Protein AF-A0A076FA57-F1 (afdb_monomer_lite)

Structure (mmCIF, N/CA/C/O backbone):
data_AF-A0A076FA57-F1
#
_entry.id   AF-A0A076FA57-F1
#
loop_
_atom_site.group_PDB
_atom_site.id
_atom_site.type_symbol
_atom_site.label_atom_id
_atom_site.label_alt_id
_atom_site.label_comp_id
_atom_site.label_asym_id
_atom_site.label_entity_id
_atom_site.label_seq_id
_atom_site.pdbx_PDB_ins_code
_atom_site.Cartn_x
_atom_site.Cartn_y
_atom_site.Cartn_z
_atom_site.occupancy
_atom_site.B_iso_or_equiv
_atom_site.auth_seq_id
_atom_site.auth_comp_id
_atom_site.auth_asym_id
_atom_site.auth_atom_id
_atom_site.pdbx_PDB_model_num
ATOM 1 N N . MET A 1 1 ? -24.193 -20.650 -14.567 1.00 61.91 1 MET A N 1
ATOM 2 C CA . MET A 1 1 ? -23.378 -20.843 -15.789 1.00 61.91 1 MET A CA 1
ATOM 3 C C . MET A 1 1 ? -23.018 -19.531 -16.494 1.00 61.91 1 MET A C 1
ATOM 5 O O . MET A 1 1 ? -22.087 -19.536 -17.283 1.00 61.91 1 MET A O 1
ATOM 9 N N . GLU A 1 2 ? -23.661 -18.399 -16.183 1.00 78.56 2 GLU A N 1
ATOM 10 C CA . GLU A 1 2 ? -23.456 -17.140 -16.928 1.00 78.56 2 GLU A CA 1
ATOM 11 C C . GLU A 1 2 ? -22.181 -16.365 -16.565 1.00 78.56 2 GLU A C 1
ATOM 13 O O . GLU A 1 2 ? -21.684 -15.601 -17.378 1.00 78.56 2 GLU A O 1
ATOM 18 N N . VAL A 1 3 ? -21.597 -16.589 -15.382 1.00 89.44 3 VAL A N 1
ATOM 19 C CA . VAL A 1 3 ? -20.394 -15.860 -14.918 1.00 89.44 3 VAL A CA 1
ATOM 20 C C . VAL A 1 3 ? -19.075 -16.386 -15.501 1.00 89.44 3 VAL A C 1
ATOM 22 O O . VAL A 1 3 ? -18.065 -15.685 -15.489 1.00 89.44 3 VAL A O 1
ATOM 25 N N . LEU A 1 4 ? -19.076 -17.612 -16.033 1.00 90.00 4 LEU A N 1
ATOM 26 C CA . LEU A 1 4 ? -17.890 -18.283 -16.571 1.00 90.00 4 LEU A CA 1
ATOM 27 C C . LEU A 1 4 ? -17.203 -17.507 -17.721 1.00 90.00 4 LEU A C 1
ATOM 29 O O . LEU A 1 4 ? -15.985 -17.327 -17.650 1.00 90.00 4 LEU A O 1
ATOM 33 N N . PRO A 1 5 ? -17.923 -16.994 -18.745 1.00 91.25 5 PRO A N 1
ATOM 34 C CA . PRO A 1 5 ? -17.302 -16.204 -19.810 1.00 91.25 5 PRO A CA 1
ATOM 35 C C . PRO A 1 5 ? -16.697 -14.891 -19.302 1.00 91.25 5 PRO A C 1
ATOM 37 O O . PRO A 1 5 ? -15.619 -14.510 -19.752 1.00 91.25 5 PRO A O 1
ATOM 40 N N . TYR A 1 6 ? -17.324 -14.224 -18.327 1.00 91.94 6 TYR A N 1
ATOM 41 C CA . TYR A 1 6 ? -16.791 -12.980 -17.760 1.00 91.94 6 TYR A CA 1
ATOM 42 C C . TYR A 1 6 ? -15.467 -13.209 -17.032 1.00 91.94 6 TYR A C 1
ATOM 44 O O . TYR A 1 6 ? -14.531 -12.432 -17.205 1.00 91.94 6 TYR A O 1
ATOM 52 N N . ILE A 1 7 ? -15.358 -14.300 -16.267 1.00 92.25 7 ILE A N 1
ATOM 53 C CA . ILE A 1 7 ? -14.115 -14.662 -15.576 1.00 92.25 7 ILE A CA 1
ATOM 54 C C . ILE A 1 7 ? -13.011 -14.982 -16.592 1.00 92.25 7 ILE A C 1
ATOM 56 O O . ILE A 1 7 ? -11.885 -14.519 -16.424 1.00 92.25 7 ILE A O 1
ATOM 60 N N . LEU A 1 8 ? -13.324 -15.710 -17.671 1.00 93.12 8 LEU A N 1
ATOM 61 C CA . LEU A 1 8 ? -12.359 -16.017 -18.734 1.00 93.12 8 LEU A CA 1
ATOM 62 C C . LEU A 1 8 ? -11.857 -14.756 -19.446 1.00 93.12 8 LEU A C 1
ATOM 64 O O . LEU A 1 8 ? -10.649 -14.590 -19.624 1.00 93.12 8 LEU A O 1
ATOM 68 N N . VAL A 1 9 ? -12.763 -13.847 -19.812 1.00 93.31 9 VAL A N 1
ATOM 69 C CA . VAL A 1 9 ? -12.402 -12.579 -20.460 1.00 93.31 9 VAL A CA 1
ATOM 70 C C . VAL A 1 9 ? -11.593 -11.694 -19.509 1.00 93.31 9 VAL A C 1
ATOM 72 O O . VAL A 1 9 ? -10.564 -11.156 -19.913 1.00 93.31 9 VAL A O 1
ATOM 75 N N . ALA A 1 10 ? -11.987 -11.591 -18.237 1.00 91.50 10 ALA A N 1
ATOM 76 C CA . ALA A 1 10 ? -11.249 -10.827 -17.231 1.00 91.50 10 ALA A CA 1
ATOM 77 C C . ALA A 1 10 ? -9.851 -11.409 -16.970 1.00 91.50 10 ALA A C 1
ATOM 79 O O . ALA A 1 10 ? -8.879 -10.658 -16.849 1.00 91.50 10 ALA A O 1
ATOM 80 N N . MET A 1 11 ? -9.724 -12.739 -16.930 1.00 91.81 11 MET A N 1
ATOM 81 C CA . MET A 1 11 ? -8.441 -13.428 -16.795 1.00 91.81 11 MET A CA 1
ATOM 82 C C . MET A 1 11 ? -7.527 -13.108 -17.981 1.00 91.81 11 MET A C 1
ATOM 84 O O . MET A 1 11 ? -6.394 -12.669 -17.776 1.00 91.81 11 MET A O 1
ATOM 88 N N . LEU A 1 12 ? -8.028 -13.267 -19.210 1.00 93.12 12 LEU A N 1
ATOM 89 C CA . LEU A 1 12 ? -7.270 -12.974 -20.427 1.00 93.12 12 LEU A CA 1
ATOM 90 C C . LEU A 1 12 ? -6.869 -11.499 -20.500 1.00 93.12 12 LEU A C 1
ATOM 92 O O . LEU A 1 12 ? -5.705 -11.206 -20.758 1.00 93.12 12 LEU A O 1
ATOM 96 N N . ALA A 1 13 ? -7.785 -10.575 -20.204 1.00 90.44 13 ALA A N 1
ATOM 97 C CA . ALA A 1 13 ? -7.504 -9.143 -20.189 1.00 90.44 13 ALA A CA 1
ATOM 98 C C . ALA A 1 13 ? -6.447 -8.768 -19.135 1.00 90.44 13 ALA A C 1
ATOM 100 O O . ALA A 1 13 ? -5.544 -7.978 -19.418 1.00 90.44 13 ALA A O 1
ATOM 101 N N . THR A 1 14 ? -6.508 -9.359 -17.937 1.00 90.12 14 THR A N 1
ATOM 102 C CA . THR A 1 14 ? -5.528 -9.112 -16.864 1.00 90.12 14 THR A CA 1
ATOM 103 C C . THR A 1 14 ? -4.153 -9.657 -17.231 1.00 90.12 14 THR A C 1
ATOM 105 O O . THR A 1 14 ? -3.144 -8.979 -17.019 1.00 90.12 14 THR A O 1
ATOM 108 N N . MET A 1 15 ? -4.101 -10.863 -17.808 1.00 87.06 15 MET A N 1
ATOM 109 C CA . MET A 1 15 ? -2.857 -11.433 -18.319 1.00 87.06 15 MET A CA 1
ATOM 110 C C . MET A 1 15 ? -2.282 -10.525 -19.402 1.00 87.06 15 MET A C 1
ATOM 112 O O . MET A 1 15 ? -1.154 -10.059 -19.248 1.00 87.06 15 MET A O 1
ATOM 116 N N . LEU A 1 16 ? -3.067 -10.179 -20.428 1.00 87.81 16 LEU A N 1
ATOM 117 C CA . LEU A 1 16 ? -2.618 -9.285 -21.492 1.00 87.81 16 LEU A CA 1
ATOM 118 C C . LEU A 1 16 ? -2.075 -7.977 -20.917 1.00 87.81 16 LEU A C 1
ATOM 120 O O . LEU A 1 16 ? -0.944 -7.631 -21.209 1.00 87.81 16 LEU A O 1
ATOM 124 N N . THR A 1 17 ? -2.811 -7.302 -20.034 1.00 85.44 17 THR A N 1
ATOM 125 C CA . THR A 1 17 ? -2.406 -6.007 -19.459 1.00 85.44 17 THR A CA 1
ATOM 126 C C . THR A 1 17 ? -1.118 -6.094 -18.634 1.00 85.44 17 THR A C 1
ATOM 128 O O . THR A 1 17 ? -0.343 -5.142 -18.619 1.00 85.44 17 THR A O 1
ATOM 131 N N . ARG A 1 18 ? -0.837 -7.230 -17.977 1.00 83.44 18 ARG A N 1
ATOM 132 C CA . ARG A 1 18 ? 0.439 -7.447 -17.269 1.00 83.44 18 ARG A CA 1
ATOM 133 C C . ARG A 1 18 ? 1.595 -7.779 -18.214 1.00 83.44 18 ARG A C 1
ATOM 135 O O . ARG A 1 18 ? 2.717 -7.347 -17.965 1.00 83.44 18 ARG A O 1
ATOM 142 N N . PHE A 1 19 ? 1.338 -8.518 -19.292 1.00 79.44 19 PHE A N 1
ATOM 143 C CA . PHE A 1 19 ? 2.358 -8.911 -20.273 1.00 79.44 19 PHE A CA 1
ATOM 144 C C . PHE A 1 19 ? 2.666 -7.817 -21.304 1.00 79.44 19 PHE A C 1
ATOM 146 O O . PHE A 1 19 ? 3.796 -7.716 -21.783 1.00 79.44 19 PHE A O 1
ATOM 153 N N . LEU A 1 20 ? 1.689 -6.970 -21.620 1.00 79.75 20 LEU A N 1
ATOM 154 C CA . LEU A 1 20 ? 1.779 -5.904 -22.611 1.00 79.75 20 LEU A CA 1
ATOM 155 C C . LEU A 1 20 ? 2.915 -4.907 -22.339 1.00 79.75 20 LEU A C 1
ATOM 157 O O . LEU A 1 20 ? 3.702 -4.671 -23.260 1.00 79.75 20 LEU A O 1
ATOM 161 N N . PRO A 1 21 ? 3.079 -4.352 -21.117 1.00 73.62 21 PRO A N 1
ATOM 162 C CA . PRO A 1 21 ? 4.198 -3.464 -20.843 1.00 73.62 21 PRO A CA 1
ATOM 163 C C . PRO A 1 21 ? 5.528 -4.200 -21.018 1.00 73.62 21 PRO A C 1
ATOM 165 O O . PRO A 1 21 ? 6.443 -3.654 -21.622 1.00 73.62 21 PRO A O 1
ATOM 168 N N . TYR A 1 22 ? 5.632 -5.464 -20.601 1.00 71.94 22 TYR A N 1
ATOM 169 C CA . TYR A 1 22 ? 6.872 -6.226 -20.748 1.00 71.94 22 TYR A CA 1
ATOM 170 C C . TYR A 1 22 ? 7.248 -6.466 -22.220 1.00 71.94 22 TYR A C 1
ATOM 172 O O . TYR A 1 22 ? 8.413 -6.339 -22.591 1.00 71.94 22 TYR A O 1
ATOM 180 N N . PHE A 1 23 ? 6.268 -6.756 -23.082 1.00 76.00 23 PHE A N 1
ATOM 181 C CA . PHE A 1 23 ? 6.512 -6.993 -24.505 1.00 76.00 23 PHE A CA 1
ATOM 182 C C . PHE A 1 23 ? 6.846 -5.703 -25.272 1.00 76.00 23 PHE A C 1
ATOM 184 O O . PHE A 1 23 ? 7.800 -5.681 -26.049 1.00 76.00 23 PHE A O 1
ATOM 191 N N . LEU A 1 24 ? 6.111 -4.612 -25.019 1.00 74.88 24 LEU A N 1
ATOM 192 C CA . LEU A 1 24 ? 6.339 -3.313 -25.666 1.00 74.88 24 LEU A CA 1
ATOM 193 C C . LEU A 1 24 ? 7.653 -2.656 -25.213 1.00 74.88 24 LEU A C 1
ATOM 195 O O . LEU A 1 24 ? 8.345 -2.033 -26.018 1.00 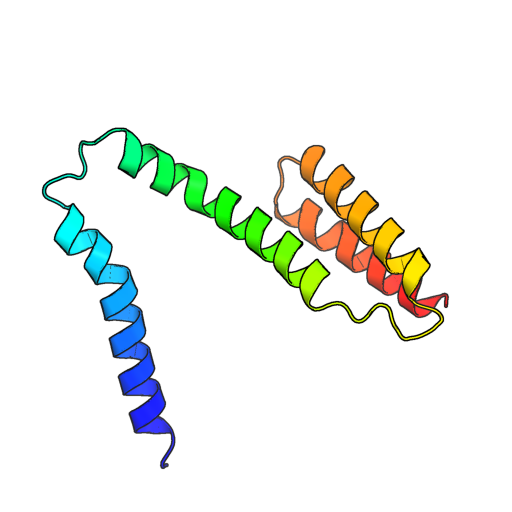74.88 24 LEU A O 1
ATOM 199 N N . LEU A 1 25 ? 8.030 -2.818 -23.940 1.00 68.62 25 LEU A N 1
ATOM 200 C CA . LEU A 1 25 ? 9.238 -2.214 -23.366 1.00 68.62 25 LEU A CA 1
ATOM 201 C C . LEU A 1 25 ? 10.495 -3.087 -23.525 1.00 68.62 25 LEU A C 1
ATOM 203 O O . LEU A 1 25 ? 11.591 -2.610 -23.236 1.00 68.62 25 LEU A O 1
ATOM 207 N N . LYS A 1 26 ? 10.384 -4.305 -24.085 1.00 64.94 26 LYS A N 1
ATOM 208 C CA . LYS A 1 26 ? 11.512 -5.224 -24.358 1.00 64.94 26 LYS A CA 1
ATOM 209 C C . LYS A 1 26 ? 12.624 -4.608 -25.221 1.00 64.94 26 LYS A C 1
ATOM 211 O O . LYS A 1 26 ? 13.770 -5.027 -25.145 1.00 64.94 26 LYS A O 1
ATOM 216 N N . LYS A 1 27 ? 12.306 -3.621 -26.066 1.00 60.75 27 LYS A N 1
ATOM 217 C CA . LYS A 1 27 ? 13.285 -2.962 -26.955 1.00 60.75 27 LYS A CA 1
ATOM 218 C C . LYS A 1 27 ? 13.985 -1.754 -26.308 1.00 60.75 27 LYS A C 1
ATOM 220 O O . LYS A 1 27 ? 14.917 -1.210 -26.887 1.00 60.75 27 LYS A O 1
ATOM 225 N N . ARG A 1 28 ? 13.514 -1.307 -25.135 1.00 58.03 28 ARG A N 1
ATOM 226 C CA . ARG A 1 28 ? 13.994 -0.125 -24.382 1.00 58.03 28 ARG A CA 1
ATOM 227 C C . ARG A 1 28 ? 14.355 -0.474 -22.929 1.00 58.03 28 ARG A C 1
ATOM 229 O O . ARG A 1 28 ? 14.527 0.421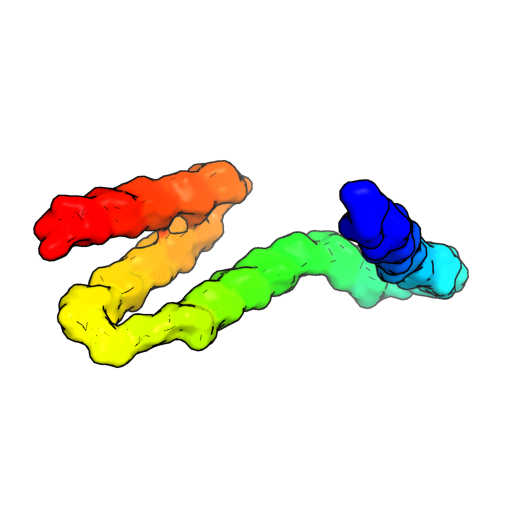 -22.106 1.00 58.03 28 ARG A O 1
ATOM 236 N N . SER A 1 29 ? 14.471 -1.765 -22.623 1.00 57.97 29 SER A N 1
ATOM 237 C CA . SER A 1 29 ? 14.716 -2.312 -21.284 1.00 57.97 29 SER A CA 1
ATOM 238 C C . SER A 1 29 ? 16.098 -1.988 -20.703 1.00 57.97 29 SER A C 1
ATOM 240 O O . SER A 1 29 ? 16.281 -2.156 -19.504 1.00 57.97 29 SER A O 1
ATOM 242 N N . ASP A 1 30 ? 17.033 -1.467 -21.503 1.00 58.66 30 ASP A N 1
ATOM 243 C CA . ASP A 1 30 ? 18.347 -0.982 -21.037 1.00 58.66 30 ASP A CA 1
ATOM 244 C C . ASP A 1 30 ? 18.310 0.414 -20.390 1.00 58.66 30 ASP A C 1
ATOM 246 O O . ASP A 1 30 ? 19.316 0.918 -19.892 1.00 58.66 30 ASP A O 1
ATOM 250 N N . HIS A 1 31 ? 17.156 1.085 -20.381 1.00 66.62 31 HIS A N 1
ATOM 251 C CA . HIS A 1 31 ? 17.051 2.398 -19.758 1.00 66.62 31 HIS A CA 1
ATOM 252 C C . HIS A 1 31 ? 17.032 2.250 -18.226 1.00 66.62 31 HIS A C 1
ATOM 254 O O . HIS A 1 31 ? 16.076 1.722 -17.658 1.00 66.62 31 HIS A O 1
ATOM 260 N N . TRP A 1 32 ? 18.066 2.761 -17.550 1.00 69.81 32 TRP A N 1
ATOM 261 C CA . TRP A 1 32 ? 18.269 2.752 -16.090 1.00 69.81 32 TRP A CA 1
ATOM 262 C C . TRP A 1 32 ? 17.005 3.067 -15.272 1.00 69.81 32 TRP A C 1
ATOM 264 O O . TRP A 1 32 ? 16.768 2.455 -14.232 1.00 69.81 32 TRP A O 1
ATOM 274 N N . VAL A 1 33 ? 16.160 3.974 -15.769 1.00 73.56 33 VAL A N 1
ATOM 275 C CA . VAL A 1 33 ? 14.875 4.350 -15.159 1.00 73.56 33 VAL A CA 1
ATOM 276 C C . VAL A 1 33 ? 13.920 3.155 -15.039 1.00 73.56 33 VAL A C 1
ATOM 278 O O . VAL A 1 33 ? 13.339 2.954 -13.979 1.00 73.56 33 VAL A O 1
ATOM 281 N N . LEU A 1 34 ? 13.779 2.324 -16.077 1.00 72.69 34 LEU A N 1
ATOM 282 C CA . LEU A 1 34 ? 12.846 1.190 -16.076 1.00 72.69 34 LEU A CA 1
ATOM 283 C C . LEU A 1 34 ? 13.253 0.099 -15.084 1.00 72.69 34 LEU A C 1
ATOM 285 O O . LEU A 1 34 ? 12.402 -0.414 -14.362 1.00 72.69 34 LEU A O 1
ATOM 289 N N . ILE A 1 35 ? 14.548 -0.208 -15.002 1.00 72.75 35 ILE A N 1
ATOM 290 C CA . ILE A 1 35 ? 15.093 -1.177 -14.039 1.00 72.75 35 ILE A CA 1
ATOM 291 C C . ILE A 1 35 ? 14.912 -0.657 -12.607 1.00 72.75 35 ILE A C 1
ATOM 293 O O . ILE A 1 35 ? 14.547 -1.415 -11.706 1.00 72.75 35 ILE A O 1
ATOM 297 N N . HIS A 1 36 ? 15.117 0.647 -12.397 1.00 73.25 36 HIS A N 1
ATOM 298 C CA . HIS A 1 36 ? 14.917 1.272 -11.093 1.00 73.25 36 HIS A CA 1
ATOM 299 C C . HIS A 1 36 ? 13.441 1.256 -10.674 1.00 73.25 36 HIS A C 1
ATOM 301 O O . HIS A 1 36 ? 13.128 0.886 -9.544 1.00 73.25 36 HIS A O 1
ATOM 307 N N . LEU A 1 37 ? 12.517 1.576 -11.590 1.00 77.31 37 LEU A N 1
ATOM 308 C CA . LEU A 1 37 ? 11.083 1.455 -11.326 1.00 77.31 37 LEU A CA 1
ATOM 309 C C . LEU A 1 37 ? 10.692 0.004 -11.046 1.00 77.31 37 LEU A C 1
ATOM 311 O O . LEU A 1 37 ? 9.993 -0.241 -10.072 1.00 77.31 37 LEU A O 1
ATOM 315 N N . GLN A 1 38 ? 11.162 -0.963 -11.836 1.00 73.94 38 GLN A N 1
ATOM 316 C CA . GLN A 1 38 ? 10.841 -2.377 -11.635 1.00 73.94 38 GLN A CA 1
ATOM 317 C C . GLN A 1 38 ? 11.302 -2.880 -10.259 1.00 73.94 38 GLN A C 1
ATOM 319 O O . GLN A 1 38 ? 10.548 -3.570 -9.573 1.00 73.94 38 GLN A O 1
ATOM 324 N N . LYS A 1 39 ? 12.512 -2.504 -9.826 1.00 76.62 39 LYS A N 1
ATOM 325 C CA . LYS A 1 39 ? 13.052 -2.877 -8.511 1.00 76.62 39 LYS A CA 1
ATOM 326 C C . LYS A 1 39 ? 12.302 -2.200 -7.360 1.00 76.62 39 LYS A C 1
ATOM 328 O O . LYS A 1 39 ? 12.089 -2.820 -6.321 1.00 76.62 39 LYS A O 1
ATOM 333 N N . ASN A 1 40 ? 11.865 -0.956 -7.552 1.00 81.56 40 ASN A N 1
ATOM 334 C CA . ASN A 1 40 ? 11.224 -0.161 -6.504 1.00 81.56 40 ASN A CA 1
ATOM 335 C C . ASN A 1 40 ? 9.688 -0.253 -6.530 1.00 81.56 40 ASN A C 1
ATOM 337 O O . ASN A 1 40 ? 9.035 0.225 -5.605 1.00 81.56 40 ASN A O 1
ATOM 341 N N . MET A 1 41 ? 9.094 -0.890 -7.543 1.00 77.69 41 MET A N 1
ATOM 342 C CA . MET A 1 41 ? 7.643 -0.988 -7.722 1.00 77.69 41 MET A CA 1
ATOM 343 C C . MET A 1 41 ? 6.948 -1.671 -6.545 1.00 77.69 41 MET A C 1
ATOM 345 O O . MET A 1 41 ? 5.902 -1.202 -6.108 1.00 77.69 41 MET A O 1
ATOM 349 N N . GLY A 1 42 ? 7.542 -2.731 -5.988 1.00 81.94 42 GLY A N 1
ATOM 350 C CA . GLY A 1 42 ? 6.990 -3.401 -4.806 1.00 81.94 42 GLY A CA 1
ATOM 351 C C . GLY A 1 42 ? 6.889 -2.466 -3.596 1.00 81.94 42 GLY A C 1
ATOM 352 O O . GLY A 1 42 ? 5.864 -2.439 -2.918 1.00 81.94 42 GLY A O 1
ATOM 353 N N . LEU A 1 43 ? 7.917 -1.641 -3.373 1.00 79.12 43 LEU A N 1
ATOM 354 C CA . LEU A 1 43 ? 7.918 -0.626 -2.317 1.00 79.12 43 LEU A CA 1
ATOM 355 C C . LEU A 1 43 ? 6.857 0.453 -2.586 1.00 79.12 43 LEU A C 1
ATOM 357 O O . LEU A 1 43 ? 6.122 0.848 -1.687 1.00 79.12 43 LEU A O 1
ATOM 361 N N . LEU A 1 44 ? 6.752 0.900 -3.838 1.00 82.12 44 LEU A N 1
ATOM 362 C CA . LEU A 1 44 ? 5.816 1.939 -4.267 1.00 82.12 44 LEU A CA 1
ATOM 363 C C . LEU A 1 44 ? 4.358 1.503 -4.051 1.00 82.12 44 LEU A C 1
ATOM 365 O O . LEU A 1 44 ? 3.560 2.253 -3.495 1.00 82.12 44 LEU A O 1
ATOM 369 N N . ILE A 1 45 ? 4.032 0.260 -4.414 1.00 83.56 45 ILE A N 1
ATOM 370 C CA . ILE A 1 45 ? 2.707 -0.335 -4.195 1.00 83.56 45 ILE A CA 1
ATOM 371 C C . ILE A 1 45 ? 2.396 -0.440 -2.699 1.00 83.56 45 ILE A C 1
ATOM 373 O O . ILE A 1 45 ? 1.278 -0.123 -2.299 1.00 83.56 45 ILE A O 1
ATOM 377 N N . MET A 1 46 ? 3.373 -0.831 -1.873 1.00 78.62 46 MET A N 1
ATOM 378 C CA . MET A 1 46 ? 3.202 -0.900 -0.417 1.00 78.62 46 MET A CA 1
ATOM 379 C C . MET A 1 46 ? 2.792 0.463 0.158 1.00 78.62 46 MET A C 1
ATOM 381 O O . MET A 1 46 ? 1.818 0.551 0.901 1.00 78.62 46 MET A O 1
ATOM 385 N N . ILE A 1 47 ? 3.486 1.535 -0.241 1.00 80.12 47 ILE A N 1
ATOM 386 C CA . ILE A 1 47 ? 3.188 2.908 0.198 1.00 80.12 47 ILE A CA 1
ATOM 387 C C . ILE A 1 47 ? 1.779 3.328 -0.241 1.00 80.12 47 ILE A C 1
ATOM 389 O O . ILE A 1 47 ? 1.011 3.854 0.565 1.00 80.12 47 ILE A O 1
ATOM 393 N N . ILE A 1 48 ? 1.418 3.064 -1.502 1.00 83.94 48 ILE A N 1
ATOM 394 C CA . ILE A 1 48 ? 0.087 3.390 -2.034 1.00 83.94 48 ILE A CA 1
ATOM 395 C C . ILE A 1 48 ? -1.007 2.659 -1.249 1.00 83.94 48 ILE A C 1
ATOM 397 O O . ILE A 1 48 ? -2.010 3.280 -0.905 1.00 83.94 48 ILE A O 1
ATOM 401 N N . LEU A 1 49 ? -0.819 1.373 -0.930 1.00 81.19 49 LEU A N 1
ATOM 402 C CA . LEU A 1 49 ? -1.783 0.593 -0.150 1.00 81.19 49 LEU A CA 1
ATOM 403 C C . LEU A 1 49 ? -2.023 1.198 1.236 1.00 81.19 49 LEU A C 1
ATOM 405 O O . LEU A 1 49 ? -3.171 1.296 1.662 1.00 81.19 49 LEU A O 1
ATOM 409 N N . VAL A 1 50 ? -0.958 1.630 1.919 1.00 75.50 50 VAL A N 1
ATOM 410 C CA . VAL A 1 50 ? -1.068 2.274 3.235 1.00 75.50 50 VAL A CA 1
ATOM 411 C C . VAL A 1 50 ? -1.876 3.567 3.129 1.00 75.50 50 VAL A C 1
ATOM 413 O O . VAL A 1 50 ? -2.884 3.712 3.819 1.00 75.50 50 VAL A O 1
ATOM 416 N N . ILE A 1 51 ? -1.501 4.469 2.216 1.00 78.38 51 ILE A N 1
ATOM 417 C CA . ILE A 1 51 ? -2.205 5.747 2.004 1.00 78.38 51 ILE A CA 1
ATOM 418 C C . ILE A 1 51 ? -3.677 5.510 1.640 1.00 78.38 51 ILE A C 1
ATOM 420 O O . ILE A 1 51 ? -4.569 6.207 2.122 1.00 78.38 51 ILE A O 1
ATOM 424 N N . TYR A 1 52 ? -3.949 4.514 0.798 1.00 78.25 52 TYR A N 1
ATOM 425 C CA . TYR A 1 52 ? -5.304 4.186 0.374 1.00 78.25 52 TYR A CA 1
ATOM 426 C C . TYR A 1 52 ? -6.154 3.613 1.513 1.00 78.25 52 TYR A C 1
ATOM 428 O O . TYR A 1 52 ? -7.317 3.984 1.649 1.00 78.25 52 TYR A O 1
ATOM 436 N N . SER A 1 53 ? -5.570 2.759 2.357 1.00 73.38 53 SER A N 1
ATOM 437 C CA . SER A 1 53 ? -6.229 2.220 3.552 1.00 73.38 53 SER A CA 1
ATOM 438 C C . SER A 1 53 ? -6.675 3.346 4.493 1.00 73.38 53 SER A C 1
ATOM 440 O O . SER A 1 53 ? -7.834 3.406 4.898 1.00 73.38 53 SER A O 1
ATOM 442 N N . LEU A 1 54 ? -5.796 4.324 4.732 1.00 68.75 54 LEU A N 1
ATOM 443 C CA . LEU A 1 54 ? -6.114 5.546 5.478 1.00 68.75 54 LEU A CA 1
ATOM 444 C C . LEU A 1 54 ? -7.240 6.362 4.826 1.00 68.75 54 LEU A C 1
ATOM 446 O O . LEU A 1 54 ? -8.126 6.845 5.524 1.00 68.75 54 LEU A O 1
ATOM 450 N N . LYS A 1 55 ? -7.244 6.485 3.493 1.00 67.00 55 LYS A N 1
ATOM 451 C CA . LYS A 1 55 ? -8.276 7.232 2.753 1.00 67.00 55 LYS A CA 1
ATOM 452 C C . LYS A 1 55 ? -9.675 6.618 2.890 1.00 67.00 55 LYS A C 1
ATOM 454 O O . LYS A 1 55 ? -10.655 7.352 2.920 1.00 67.00 55 LYS A O 1
ATOM 459 N N . PHE A 1 56 ? -9.776 5.291 2.929 1.00 64.38 56 PHE A N 1
ATOM 460 C CA . PHE A 1 56 ? -11.058 4.581 3.047 1.00 64.38 56 PHE A CA 1
ATOM 461 C C . PHE A 1 56 ? -11.559 4.438 4.484 1.00 64.38 56 PHE A C 1
ATOM 463 O O . PHE A 1 56 ? -12.636 3.887 4.716 1.00 64.38 56 PHE A O 1
ATOM 470 N N . THR A 1 57 ? -10.793 4.926 5.454 1.00 63.91 57 THR A N 1
ATOM 471 C CA . THR A 1 57 ? -11.154 4.808 6.857 1.00 63.91 57 THR A CA 1
ATOM 472 C C . THR A 1 57 ? -12.119 5.937 7.222 1.00 63.91 57 THR A C 1
ATOM 474 O O . THR A 1 57 ? -11.772 7.113 7.153 1.00 63.91 57 THR A O 1
ATOM 477 N N . ASN A 1 58 ? -13.355 5.581 7.584 1.00 56.62 58 ASN A N 1
ATOM 478 C CA . ASN A 1 58 ? -14.362 6.538 8.043 1.00 56.62 58 ASN A CA 1
ATOM 479 C C . ASN A 1 58 ? -14.020 7.010 9.464 1.00 56.62 58 ASN A C 1
ATOM 481 O O . ASN A 1 58 ? -14.119 6.240 10.418 1.00 56.62 58 ASN A O 1
ATOM 485 N N . PHE A 1 59 ? -13.650 8.284 9.595 1.00 58.53 59 PHE A N 1
ATOM 486 C CA . PHE A 1 59 ? -13.338 8.945 10.870 1.00 58.53 59 PHE A CA 1
ATOM 487 C C . PHE A 1 59 ? -14.589 9.372 11.665 1.00 58.53 59 PHE A C 1
ATOM 489 O O . PHE A 1 59 ? -14.465 9.913 12.760 1.00 58.53 59 PHE A O 1
ATOM 496 N N . GLU A 1 60 ? -15.793 9.149 11.131 1.00 54.53 60 GLU A N 1
ATOM 497 C CA . GLU A 1 60 ? -17.042 9.730 11.650 1.00 54.53 60 GLU A CA 1
ATOM 498 C C . GLU A 1 60 ? -17.735 8.906 12.754 1.00 54.53 60 GLU A C 1
ATOM 500 O O . GLU A 1 60 ? -18.689 9.385 13.363 1.00 54.53 60 GLU A O 1
ATOM 505 N N . ILE A 1 61 ? -17.260 7.695 13.076 1.00 54.47 61 ILE A N 1
ATOM 506 C CA . ILE A 1 61 ? -17.872 6.845 14.115 1.00 54.47 61 ILE A CA 1
ATOM 507 C C . ILE A 1 61 ? -17.045 6.919 15.409 1.00 54.47 61 ILE A C 1
ATOM 509 O O . ILE A 1 61 ? -15.993 6.288 15.549 1.00 54.47 61 ILE A O 1
ATOM 513 N N . TYR A 1 62 ? -17.546 7.683 16.382 1.00 40.94 62 TYR A N 1
ATOM 514 C CA . TYR A 1 62 ? -17.094 7.666 17.779 1.00 40.94 62 TYR A CA 1
ATOM 515 C C . TYR A 1 62 ? -17.347 6.247 18.328 1.00 40.94 62 TYR A C 1
ATOM 517 O O . TYR A 1 62 ? -18.517 5.870 18.409 1.00 40.94 62 TYR A O 1
ATOM 525 N N . PRO A 1 63 ? -16.322 5.394 18.569 1.00 55.41 63 PRO A N 1
ATOM 526 C CA . PRO A 1 63 ? -15.124 5.630 19.383 1.00 55.41 63 PRO A CA 1
ATOM 527 C C . PRO A 1 63 ? -13.780 5.208 18.717 1.00 55.41 63 PRO A C 1
ATOM 529 O O . PRO A 1 63 ? -12.798 4.931 19.404 1.00 55.41 63 PRO A O 1
ATOM 532 N N . TYR A 1 64 ? -13.692 5.161 17.380 1.00 56.44 64 TYR A N 1
ATOM 533 C CA . TYR A 1 64 ? -12.541 4.565 16.664 1.00 56.44 64 TYR A CA 1
ATOM 534 C C . TYR A 1 64 ? -11.414 5.537 16.253 1.00 56.44 64 TYR A C 1
ATOM 536 O O . TYR A 1 64 ? -10.333 5.085 15.864 1.00 56.44 64 TYR A O 1
ATOM 544 N N . GLY A 1 65 ? -11.624 6.855 16.356 1.00 55.72 65 GLY A N 1
ATOM 545 C CA . GLY A 1 65 ? -10.704 7.859 15.795 1.00 55.72 65 GLY A CA 1
ATOM 546 C C . GLY A 1 65 ? -9.300 7.884 16.420 1.00 55.72 65 GLY A C 1
ATOM 547 O O .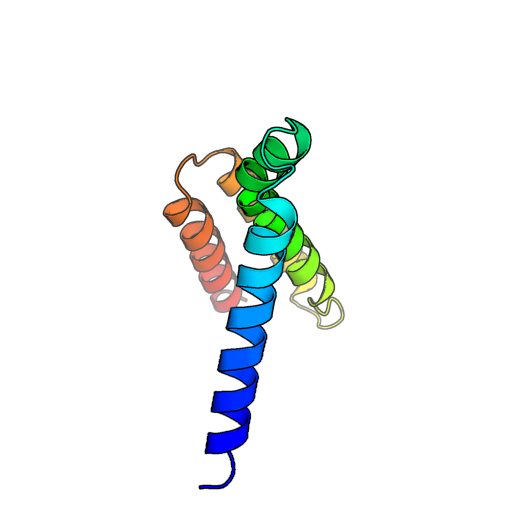 GLY A 1 65 ? -8.306 7.986 15.704 1.00 55.72 65 GLY A O 1
ATOM 548 N N . PHE A 1 66 ? -9.187 7.738 17.745 1.00 60.53 66 PHE A N 1
ATOM 549 C CA . PHE A 1 66 ? -7.885 7.757 18.432 1.00 60.53 66 PHE A CA 1
ATOM 550 C C . PHE A 1 66 ? -7.099 6.449 18.234 1.00 60.53 66 PHE A C 1
ATOM 552 O O . PHE A 1 66 ? -5.892 6.464 17.978 1.00 60.53 66 PHE A O 1
ATOM 559 N N . ASN A 1 67 ? -7.800 5.312 18.265 1.00 62.91 67 ASN A N 1
ATOM 560 C CA . ASN A 1 67 ? -7.208 3.982 18.115 1.00 62.91 67 ASN A CA 1
ATOM 561 C C . ASN A 1 67 ? -6.586 3.765 16.728 1.00 62.91 67 ASN A C 1
ATOM 563 O O . ASN A 1 67 ? -5.528 3.148 16.614 1.00 62.91 67 ASN A O 1
ATOM 567 N N . GLN A 1 68 ? -7.192 4.309 15.669 1.00 64.75 68 GLN A N 1
ATOM 568 C CA . GLN A 1 68 ? -6.671 4.171 14.305 1.00 64.75 68 GLN A CA 1
ATOM 569 C C . GLN A 1 68 ? -5.368 4.941 14.086 1.00 64.75 68 GLN A C 1
ATOM 571 O O . GLN A 1 68 ? -4.435 4.392 13.503 1.00 64.75 68 GLN A O 1
ATOM 576 N N . ILE A 1 69 ? -5.265 6.173 14.593 1.00 69.19 69 ILE A N 1
ATOM 577 C CA . ILE A 1 69 ? -4.037 6.973 14.478 1.00 69.19 69 ILE A CA 1
ATOM 578 C C . ILE A 1 69 ? -2.887 6.271 15.210 1.00 69.19 69 ILE A C 1
ATOM 580 O O . ILE A 1 69 ? -1.793 6.137 14.659 1.00 69.19 69 ILE A O 1
ATOM 584 N N . PHE A 1 70 ? -3.148 5.742 16.408 1.00 67.56 70 PHE A N 1
ATOM 585 C CA . PHE A 1 70 ? -2.151 5.003 17.179 1.00 67.56 70 PHE A CA 1
ATOM 586 C C . PHE A 1 70 ? -1.713 3.703 16.481 1.00 67.56 70 PHE A C 1
ATOM 588 O O . PHE A 1 70 ? -0.516 3.433 16.381 1.00 67.56 70 PHE A O 1
ATOM 595 N N . CYS A 1 71 ? -2.652 2.933 15.916 1.00 63.78 71 CYS A N 1
ATOM 596 C CA . CYS A 1 71 ? -2.339 1.724 15.147 1.00 63.78 71 CYS A CA 1
ATOM 597 C C . CYS A 1 71 ? -1.540 2.013 13.867 1.00 63.78 71 CYS A C 1
ATOM 599 O O . CYS A 1 71 ? -0.630 1.251 13.543 1.00 63.78 71 CYS A O 1
ATOM 601 N N . VAL A 1 72 ? -1.836 3.102 13.151 1.00 68.94 72 VAL A N 1
ATOM 602 C CA . VAL A 1 72 ? -1.094 3.494 11.940 1.00 68.94 72 VAL A CA 1
ATOM 603 C C . VAL A 1 72 ? 0.326 3.937 12.284 1.00 68.94 72 VAL A C 1
ATOM 605 O O . VAL A 1 72 ? 1.270 3.520 11.615 1.00 68.94 72 VAL A O 1
ATOM 608 N N . ILE A 1 73 ? 0.499 4.736 13.341 1.00 75.44 73 ILE A N 1
ATOM 609 C CA . ILE A 1 73 ? 1.826 5.152 13.816 1.00 75.44 73 ILE A CA 1
ATOM 610 C C . ILE A 1 73 ? 2.638 3.924 14.238 1.00 75.44 73 ILE A C 1
ATOM 612 O O . ILE A 1 73 ? 3.790 3.783 13.831 1.00 75.44 73 ILE A O 1
ATOM 616 N N . LEU A 1 74 ? 2.030 2.993 14.979 1.00 67.69 74 LEU A N 1
ATOM 617 C CA . LEU A 1 74 ? 2.675 1.734 15.345 1.00 67.69 74 LEU A CA 1
ATOM 618 C C . LEU A 1 74 ? 3.064 0.901 14.122 1.00 67.69 74 LEU A C 1
ATOM 620 O O . LEU A 1 74 ? 4.189 0.407 14.069 1.00 67.69 74 LEU A O 1
ATOM 624 N N . ALA A 1 75 ? 2.181 0.778 13.128 1.00 66.94 75 ALA A N 1
ATOM 625 C CA . ALA A 1 75 ? 2.470 0.061 11.888 1.00 66.94 75 ALA A CA 1
ATOM 626 C C . ALA A 1 75 ? 3.650 0.686 11.127 1.00 66.94 75 ALA A C 1
ATOM 628 O O . ALA A 1 75 ? 4.553 -0.033 10.704 1.00 66.94 75 ALA A O 1
ATOM 629 N N . LEU A 1 76 ? 3.691 2.018 11.013 1.00 68.62 76 LEU A N 1
ATOM 630 C CA . LEU A 1 76 ? 4.786 2.749 10.367 1.00 68.62 76 LEU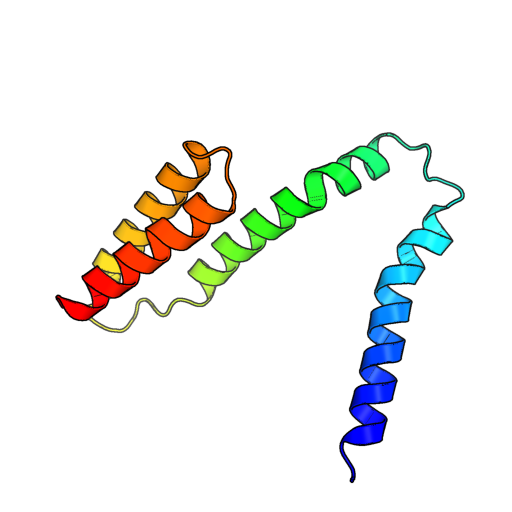 A CA 1
ATOM 631 C C . LEU A 1 76 ? 6.125 2.541 11.085 1.00 68.62 76 LEU A C 1
ATOM 633 O O . LEU A 1 76 ? 7.135 2.259 10.439 1.00 68.62 76 LEU A O 1
ATOM 637 N N . VAL A 1 77 ? 6.134 2.639 12.418 1.00 71.81 77 VAL A N 1
ATOM 638 C CA . VAL A 1 77 ? 7.345 2.449 13.231 1.00 71.81 77 VAL A CA 1
ATOM 639 C C . VAL A 1 77 ? 7.862 1.011 13.109 1.00 71.81 77 VAL A C 1
ATOM 641 O O . VAL A 1 77 ? 9.056 0.799 12.895 1.00 71.81 77 VAL A O 1
ATOM 644 N N . LEU A 1 78 ? 6.971 0.017 13.164 1.00 64.81 78 LEU A N 1
ATOM 645 C CA . LEU A 1 78 ? 7.332 -1.395 13.005 1.00 64.81 78 LEU A CA 1
ATOM 646 C C . LEU A 1 78 ? 7.833 -1.734 11.600 1.00 64.81 78 LEU A C 1
ATOM 648 O O . LEU A 1 78 ? 8.756 -2.545 11.464 1.00 64.81 78 LEU A O 1
ATOM 652 N N . GLN A 1 79 ? 7.266 -1.097 10.574 1.00 66.69 79 GLN A N 1
ATOM 653 C CA . GLN A 1 79 ? 7.666 -1.305 9.185 1.00 66.69 79 GLN A CA 1
ATOM 654 C C . GLN A 1 79 ? 9.042 -0.725 8.867 1.00 66.69 79 GLN A C 1
ATOM 656 O O . GLN A 1 79 ? 9.778 -1.296 8.066 1.00 66.69 79 GLN A O 1
ATOM 661 N N . ILE A 1 80 ? 9.427 0.363 9.534 1.00 66.50 80 ILE A N 1
ATOM 662 C CA . ILE A 1 80 ? 10.780 0.920 9.438 1.00 66.50 80 ILE A CA 1
ATOM 663 C C . ILE A 1 80 ? 11.797 0.035 10.170 1.00 66.50 80 ILE A C 1
ATOM 665 O O . ILE A 1 80 ? 12.914 -0.145 9.685 1.00 66.50 80 ILE A O 1
ATOM 669 N N . TYR A 1 81 ? 11.425 -0.533 11.321 1.00 60.56 81 TYR A N 1
ATOM 670 C CA . TYR A 1 81 ? 12.366 -1.286 12.153 1.00 60.56 81 TYR A CA 1
ATOM 671 C C . TYR A 1 81 ? 12.622 -2.714 11.648 1.00 60.56 81 TYR A C 1
ATOM 673 O O . TYR A 1 81 ? 13.695 -3.278 11.868 1.00 60.56 81 TYR A O 1
ATOM 681 N N . THR A 1 82 ? 11.663 -3.313 10.940 1.00 57.50 82 THR A N 1
ATOM 682 C CA . THR A 1 82 ? 11.725 -4.738 10.604 1.00 57.50 82 THR A CA 1
ATOM 683 C C . THR A 1 82 ? 12.095 -4.970 9.140 1.00 57.50 82 THR A C 1
ATOM 685 O O . THR A 1 82 ? 11.291 -4.753 8.240 1.00 57.50 82 THR A O 1
ATOM 688 N N . ARG A 1 83 ? 13.282 -5.538 8.877 1.00 62.44 83 ARG A N 1
ATOM 689 C CA . ARG A 1 83 ? 13.698 -5.984 7.525 1.00 62.44 83 ARG A CA 1
ATOM 690 C C . ARG A 1 83 ? 12.927 -7.213 6.990 1.00 62.44 83 ARG A C 1
ATOM 692 O O . ARG A 1 83 ? 13.227 -7.683 5.897 1.00 62.44 83 ARG A O 1
ATOM 699 N N . ASN A 1 84 ? 11.934 -7.712 7.735 1.00 64.00 84 ASN A N 1
ATOM 700 C CA . ASN A 1 84 ? 11.101 -8.876 7.412 1.00 64.00 84 ASN A CA 1
ATOM 701 C C . ASN A 1 84 ? 9.630 -8.472 7.196 1.00 64.00 84 ASN A C 1
ATOM 703 O O . ASN A 1 84 ? 8.913 -8.155 8.146 1.00 64.00 84 ASN A O 1
ATOM 707 N N . ALA A 1 85 ? 9.149 -8.563 5.952 1.00 63.06 85 ALA A N 1
ATOM 708 C CA . ALA A 1 85 ? 7.783 -8.176 5.575 1.00 63.06 85 ALA A CA 1
ATOM 709 C C . ALA A 1 85 ? 6.682 -8.926 6.358 1.00 63.06 85 ALA A C 1
ATOM 711 O O . ALA A 1 85 ? 5.646 -8.345 6.663 1.00 63.06 85 ALA A O 1
ATOM 712 N N . LEU A 1 86 ? 6.921 -10.187 6.739 1.00 63.34 86 LEU A N 1
ATOM 713 C CA . LEU A 1 86 ? 5.974 -11.004 7.514 1.00 63.34 86 LEU A CA 1
ATOM 714 C C . LEU A 1 86 ? 5.678 -10.413 8.904 1.00 63.34 86 LEU A C 1
ATOM 716 O O . LEU A 1 86 ? 4.518 -10.254 9.277 1.00 63.34 86 LEU A O 1
ATOM 720 N N . LEU A 1 87 ? 6.722 -10.037 9.648 1.00 62.03 87 LEU A N 1
ATOM 721 C CA . LEU A 1 87 ? 6.592 -9.437 10.983 1.00 62.03 87 LEU A CA 1
ATOM 722 C C . LEU A 1 87 ? 5.976 -8.034 10.921 1.00 62.03 87 LEU A C 1
ATOM 724 O O . LEU A 1 87 ? 5.199 -7.664 11.799 1.00 62.03 87 LEU A O 1
ATOM 728 N N . SER A 1 88 ? 6.275 -7.283 9.860 1.00 60.50 88 SER A N 1
ATOM 729 C CA . SER A 1 88 ? 5.746 -5.934 9.652 1.00 60.50 88 SER A CA 1
ATOM 730 C C . SER A 1 88 ? 4.236 -5.895 9.393 1.00 60.50 88 SER A C 1
ATOM 732 O O . SER A 1 88 ? 3.628 -4.857 9.628 1.00 60.50 88 SER A O 1
ATOM 734 N N . ILE A 1 89 ? 3.631 -6.987 8.914 1.00 70.38 89 ILE A N 1
ATOM 735 C CA . ILE A 1 89 ? 2.181 -7.068 8.671 1.00 70.38 89 ILE A CA 1
ATOM 736 C C . ILE A 1 89 ? 1.476 -7.681 9.885 1.00 70.38 89 ILE A C 1
ATOM 738 O O . ILE A 1 89 ? 0.507 -7.119 10.384 1.00 70.38 89 ILE A O 1
ATOM 742 N N . LEU A 1 90 ? 1.992 -8.799 10.409 1.00 72.88 90 LEU A N 1
ATOM 743 C CA . LEU A 1 90 ? 1.363 -9.518 11.522 1.00 72.88 90 LEU A CA 1
A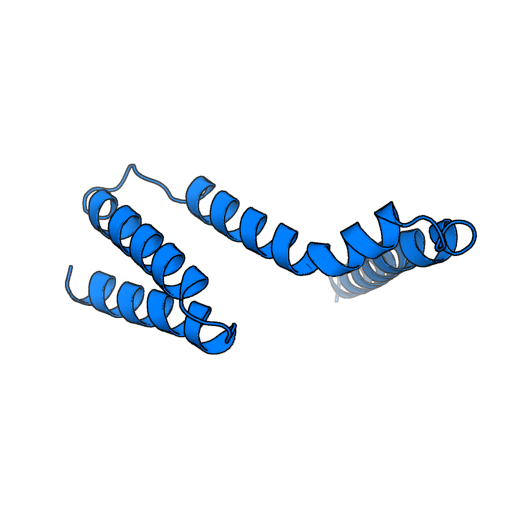TOM 744 C C . LEU A 1 90 ? 1.283 -8.682 12.803 1.00 72.88 90 LEU A C 1
ATOM 746 O O . LEU A 1 90 ? 0.265 -8.710 13.490 1.00 72.88 90 LEU A O 1
ATOM 750 N N . THR A 1 91 ? 2.333 -7.925 13.119 1.00 70.62 91 THR A N 1
ATOM 751 C CA . THR A 1 91 ? 2.402 -7.174 14.379 1.00 70.62 91 THR A CA 1
ATOM 752 C C . THR A 1 91 ? 1.318 -6.092 14.488 1.00 70.62 91 THR A C 1
ATOM 754 O O . THR A 1 91 ? 0.556 -6.131 15.457 1.00 70.62 91 THR A O 1
ATOM 757 N N . PRO A 1 92 ? 1.159 -5.162 13.521 1.00 65.06 92 PRO A N 1
ATOM 758 C CA . PRO A 1 92 ? 0.075 -4.184 13.584 1.00 65.06 92 PRO A CA 1
ATOM 759 C C . PRO A 1 92 ? -1.316 -4.823 13.479 1.00 65.06 92 PRO A C 1
ATOM 761 O O . PRO A 1 92 ? -2.238 -4.324 14.116 1.00 65.06 92 PRO A O 1
ATOM 764 N N . THR A 1 93 ? -1.485 -5.943 12.761 1.00 73.75 93 THR A N 1
ATOM 765 C CA . THR A 1 93 ? -2.769 -6.668 12.725 1.00 73.75 93 THR A CA 1
ATOM 766 C C . THR A 1 93 ? -3.155 -7.233 14.093 1.00 73.75 93 THR A C 1
ATOM 768 O O . THR A 1 93 ? -4.294 -7.057 14.519 1.00 73.75 93 THR A O 1
ATOM 771 N N . ILE A 1 94 ? -2.222 -7.871 14.807 1.00 76.75 94 ILE A N 1
ATOM 772 C CA . ILE A 1 94 ? -2.475 -8.416 16.151 1.00 76.75 94 ILE A CA 1
ATOM 773 C C . ILE A 1 94 ? -2.788 -7.285 17.134 1.00 76.75 94 ILE A C 1
ATOM 775 O O . ILE A 1 94 ? -3.751 -7.380 17.891 1.00 76.75 94 ILE A O 1
ATOM 779 N N . ILE A 1 95 ? -2.020 -6.193 17.089 1.00 70.31 95 ILE A N 1
ATOM 780 C CA . ILE A 1 95 ? -2.262 -5.019 17.936 1.00 70.31 95 ILE A CA 1
ATOM 781 C C . ILE A 1 95 ? -3.643 -4.425 17.644 1.00 70.31 95 ILE A C 1
ATOM 783 O O . ILE 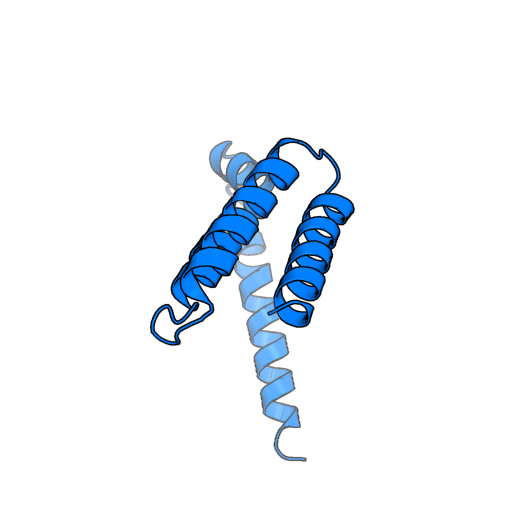A 1 95 ? -4.390 -4.164 18.582 1.00 70.31 95 ILE A O 1
ATOM 787 N N . TYR A 1 96 ? -4.014 -4.268 16.370 1.00 68.06 96 TYR A N 1
ATOM 788 C CA . TYR A 1 96 ? -5.336 -3.777 15.979 1.00 68.06 96 TYR A CA 1
ATOM 789 C C . TYR A 1 96 ? -6.463 -4.683 16.496 1.00 68.06 96 TYR A C 1
ATOM 791 O O . TYR A 1 96 ? -7.435 -4.187 17.057 1.00 68.06 96 TYR A O 1
ATOM 799 N N . MET A 1 97 ? -6.318 -6.007 16.377 1.00 75.62 97 MET A N 1
ATOM 800 C CA . MET A 1 97 ? -7.301 -6.966 16.894 1.00 75.62 97 MET A CA 1
ATOM 801 C C . MET A 1 97 ? -7.436 -6.913 18.418 1.00 75.62 97 MET A C 1
ATOM 803 O O . MET A 1 97 ? -8.548 -7.014 18.928 1.00 75.62 97 MET A O 1
ATOM 807 N N . ILE A 1 98 ? -6.333 -6.745 19.153 1.00 72.56 98 ILE A N 1
ATOM 808 C CA . ILE A 1 98 ? -6.365 -6.598 20.615 1.00 72.56 98 ILE A CA 1
ATOM 809 C C . ILE A 1 98 ? -7.053 -5.286 21.000 1.00 72.56 98 ILE A C 1
ATOM 811 O O . ILE A 1 98 ? -7.917 -5.286 21.873 1.00 72.56 98 ILE A O 1
ATOM 815 N N . LEU A 1 99 ? -6.715 -4.186 20.322 1.00 64.31 99 LEU A N 1
ATOM 816 C CA . LEU A 1 99 ? -7.266 -2.861 20.603 1.00 64.31 99 LEU A CA 1
ATOM 817 C C . LEU A 1 99 ? -8.770 -2.785 20.301 1.00 64.31 99 LEU A C 1
ATOM 819 O O . LEU A 1 99 ? -9.514 -2.185 21.066 1.00 64.31 99 LEU A O 1
ATOM 823 N N . LEU A 1 100 ? -9.220 -3.441 19.226 1.00 64.12 100 LEU A N 1
ATOM 824 C CA . LEU A 1 100 ? -10.636 -3.549 18.862 1.00 64.12 100 LEU A CA 1
ATOM 825 C C . LEU A 1 100 ? -11.427 -4.455 19.812 1.00 64.12 100 LEU A C 1
ATOM 827 O O . LEU A 1 100 ? -12.637 -4.332 19.903 1.00 64.12 100 LEU A O 1
ATOM 831 N N . LYS A 1 101 ? -10.761 -5.389 20.497 1.00 65.12 101 LYS A N 1
ATOM 832 C CA . LYS A 1 101 ? -11.407 -6.309 21.443 1.00 65.12 101 LYS A CA 1
ATOM 833 C C . LYS A 1 101 ? -11.466 -5.754 22.867 1.00 65.12 101 LYS A C 1
ATOM 835 O O . LYS A 1 101 ? -12.215 -6.286 23.681 1.00 65.12 101 LYS A O 1
ATOM 840 N N . PHE A 1 102 ? -10.642 -4.752 23.177 1.00 59.69 102 PHE A N 1
ATOM 841 C CA . PHE A 1 102 ? -10.586 -4.105 24.489 1.00 59.69 102 PHE A CA 1
ATOM 842 C C . PHE A 1 102 ? -11.477 -2.851 24.580 1.00 59.69 102 PHE A C 1
ATOM 844 O O . PHE A 1 102 ? -11.777 -2.416 25.689 1.00 59.69 102 PHE A O 1
ATOM 851 N N . LEU A 1 103 ? -11.889 -2.286 23.438 1.00 48.62 103 LEU A N 1
ATOM 852 C CA . LEU A 1 103 ? -12.817 -1.155 23.319 1.00 48.62 103 LEU A CA 1
ATOM 853 C C . LEU A 1 103 ? -14.198 -1.640 22.863 1.00 48.62 103 LEU A C 1
ATOM 855 O O . LEU A 1 103 ? -15.199 -1.144 23.420 1.00 48.62 103 LEU A O 1
#

Sequence (103 aa):
MEVLPYILVAMLATMLTRFLPYFLLKKRSDHWVLIHLQKNMGLLIMIILVIYSLKFTNFEIYPYGFNQIFCVILALVLQIYTRNALLSILTPTIIYMILLKFL

Foldseek 3Di:
DVCVVVVVVVVVVVVCVVCVCVVVCVVVCPPPVNVVCVVCVVVVVVVVVLVVVVVPDDCPDPPCNVVVVVLSVVLVVLVVVDPDPVCSPVVSVVVSVVVVVVD

pLDDT: mean 71.78, std 11.15, range [40.94, 93.31]

Radius of gyration: 19.74 Å; chains: 1; bounding box: 42×31×51 Å

Organism: NCBI:txid1244531

Secondary structure (DSSP, 8-state):
-THHHHHHHHHHHHHHHHHHHHHHHTTSTT-HHHHHHHHHHHHHHHHHHHHHHHHT--TTSTTSHHHHHHHHHHHHHHHHH-S-HHHHHHHHHHHHHHHHHH-

InterPro domains:
  IPR008407 Branched-chain amino acid transport, AzlD [PF05437] (6-99)
  IPR008407 Branched-chain amino acid transport, AzlD [PIRSF003203] (3-101)